Protein AF-A0A954EGT3-F1 (afdb_monomer_lite)

Radius of gyration: 18.57 Å; chains: 1; bounding box: 36×31×46 Å

Foldseek 3Di:
DDDDDPVVQPAQVSVLVVCVVVVRNVVDDRDADDVVSVGQQQPWDDDPNDIDRGNDDDPDDPPAPADPVRHGDPPD

Sequence (76 aa):
MSYRRVAAFKSTPDFRAYLETLGLSEVIDEEPLSADQGSPLAQPIAVQGFEVGNRWAVHPMEGWDGTLCGKPTAET

Secondary structure (DSSP, 8-state):
--PPPGGG--SHHHHHHHHHHTT-GGG--SSPPPTTTT-GGGS-EEETTEEESS---PPP-TT--B-TTSPBPS--

pLDDT: mean 88.42, std 11.36, range [52.84, 97.5]

Structure (mmCIF, N/CA/C/O backbone):
data_AF-A0A954EGT3-F1
#
_entry.id   AF-A0A954EGT3-F1
#
loop_
_atom_site.group_PDB
_atom_site.id
_atom_site.type_symbol
_atom_site.label_atom_id
_atom_site.label_alt_id
_atom_site.label_comp_id
_atom_site.label_asym_id
_atom_site.label_entity_id
_atom_site.label_seq_id
_atom_site.pdbx_PDB_ins_code
_atom_site.Cartn_x
_atom_site.Cartn_y
_atom_site.Cartn_z
_atom_site.occupancy
_atom_site.B_iso_or_equiv
_atom_site.auth_seq_id
_atom_site.auth_comp_id
_atom_site.auth_asym_id
_atom_site.auth_atom_id
_atom_site.pdbx_PDB_model_num
ATOM 1 N N . MET A 1 1 ? 7.540 -21.588 -18.806 1.00 63.69 1 MET A N 1
ATOM 2 C CA . MET A 1 1 ? 7.563 -20.126 -19.039 1.00 63.69 1 MET A CA 1
ATOM 3 C C . MET A 1 1 ? 8.468 -19.495 -17.994 1.00 63.69 1 MET A C 1
ATOM 5 O O . MET A 1 1 ? 8.444 -19.957 -16.861 1.00 63.69 1 MET A O 1
ATOM 9 N N . SER A 1 2 ? 9.296 -18.523 -18.374 1.00 88.06 2 SER A N 1
ATOM 10 C CA . SER A 1 2 ? 10.186 -17.805 -17.453 1.00 88.06 2 SER A CA 1
ATOM 11 C C . SER A 1 2 ? 9.714 -16.362 -17.355 1.00 88.06 2 SER A C 1
ATOM 13 O O . SER A 1 2 ? 9.523 -15.716 -18.385 1.00 88.06 2 SER A O 1
ATOM 15 N N . TYR A 1 3 ? 9.501 -15.880 -16.133 1.00 92.88 3 TYR A N 1
ATOM 16 C CA . TYR A 1 3 ? 9.110 -14.499 -15.877 1.00 92.88 3 TYR A CA 1
ATOM 17 C C . TYR A 1 3 ? 10.325 -13.669 -15.474 1.00 92.88 3 TYR A C 1
ATOM 19 O O . TYR A 1 3 ? 11.221 -14.138 -14.765 1.00 92.88 3 TYR A O 1
ATOM 27 N N . ARG A 1 4 ? 10.360 -12.412 -15.919 1.00 94.19 4 ARG A N 1
ATOM 28 C CA . ARG A 1 4 ? 11.416 -11.480 -15.520 1.00 94.19 4 ARG A CA 1
ATOM 29 C C . ARG A 1 4 ? 11.259 -11.147 -14.033 1.00 94.19 4 ARG A C 1
ATOM 31 O O . ARG A 1 4 ? 10.158 -10.895 -13.556 1.00 94.19 4 ARG A O 1
ATOM 38 N N . ARG A 1 5 ? 12.373 -11.134 -13.294 1.00 95.12 5 ARG A N 1
ATOM 39 C CA . ARG A 1 5 ? 12.381 -10.763 -11.869 1.00 95.12 5 ARG A CA 1
ATOM 40 C C . ARG A 1 5 ? 11.864 -9.335 -11.692 1.00 95.12 5 ARG A C 1
ATOM 42 O O . ARG A 1 5 ? 12.361 -8.438 -12.369 1.00 95.12 5 ARG A O 1
ATOM 49 N N . VAL A 1 6 ? 10.970 -9.119 -10.725 1.00 91.38 6 VAL A N 1
ATOM 50 C CA . VAL A 1 6 ? 10.358 -7.803 -10.448 1.00 91.38 6 VAL A CA 1
ATOM 51 C C . VAL A 1 6 ? 11.412 -6.708 -10.226 1.00 91.38 6 VAL A C 1
ATOM 53 O O . VAL A 1 6 ? 11.304 -5.625 -10.784 1.00 91.38 6 VAL A O 1
ATOM 56 N N . ALA A 1 7 ? 12.514 -7.019 -9.533 1.00 94.56 7 ALA A N 1
ATOM 57 C CA . ALA A 1 7 ? 13.619 -6.080 -9.281 1.00 94.56 7 ALA A CA 1
ATOM 58 C C . ALA A 1 7 ? 14.333 -5.543 -10.549 1.00 94.56 7 ALA A C 1
ATOM 60 O O . ALA A 1 7 ? 15.167 -4.632 -10.470 1.00 94.56 7 ALA A O 1
ATOM 61 N N . ALA A 1 8 ? 14.062 -6.132 -11.718 1.00 95.62 8 ALA A N 1
ATOM 62 C CA . ALA A 1 8 ? 14.624 -5.706 -12.992 1.00 95.62 8 ALA A CA 1
ATOM 63 C C . ALA A 1 8 ? 13.823 -4.580 -13.671 1.00 95.62 8 ALA A C 1
ATOM 65 O O . ALA A 1 8 ? 14.337 -4.031 -14.648 1.00 95.62 8 ALA A O 1
ATOM 66 N N . PHE A 1 9 ? 12.616 -4.254 -13.199 1.00 95.50 9 PHE A N 1
ATOM 67 C CA . PHE A 1 9 ? 11.845 -3.090 -13.643 1.00 95.50 9 PHE A CA 1
ATOM 68 C C . PHE A 1 9 ? 12.242 -1.881 -12.796 1.00 95.50 9 PHE A C 1
ATOM 70 O O . PHE A 1 9 ? 12.389 -2.002 -11.579 1.00 95.50 9 PHE A O 1
ATOM 77 N N . LYS A 1 10 ? 12.504 -0.739 -13.436 1.00 95.06 10 LYS A N 1
ATOM 78 C CA . LYS A 1 10 ? 12.992 0.472 -12.754 1.00 95.06 10 LYS A CA 1
ATOM 79 C C . LYS A 1 10 ? 11.923 1.545 -12.62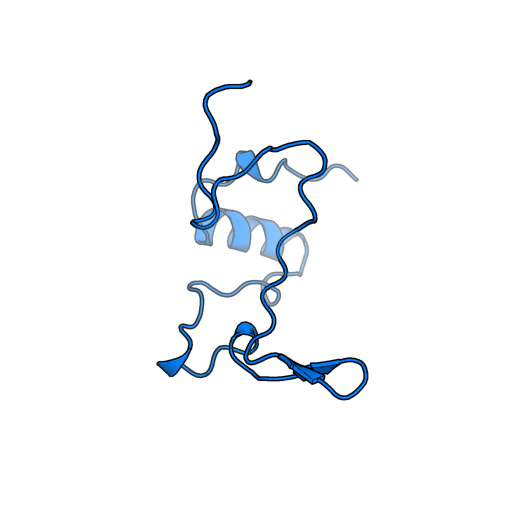0 1.00 95.06 10 LYS A C 1
ATOM 81 O O . LYS A 1 10 ? 12.116 2.493 -11.870 1.00 95.06 10 LYS A O 1
ATOM 86 N N . SER A 1 11 ? 10.808 1.366 -13.311 1.00 94.12 11 SER A N 1
ATOM 87 C CA . SER A 1 11 ? 9.682 2.281 -13.315 1.00 94.12 11 SER A CA 1
ATOM 88 C C . SER A 1 11 ? 8.380 1.522 -13.584 1.00 94.12 11 SER A C 1
ATOM 90 O O . SER A 1 11 ? 8.398 0.401 -14.108 1.00 94.12 11 SER A O 1
ATOM 92 N N . THR A 1 12 ? 7.247 2.134 -13.241 1.00 94.44 12 THR A N 1
ATOM 93 C CA . THR A 1 12 ? 5.916 1.600 -13.561 1.00 94.44 12 THR A CA 1
ATOM 94 C C . THR A 1 12 ? 5.713 1.413 -15.074 1.00 94.44 12 THR A C 1
ATOM 96 O O . THR A 1 12 ? 5.260 0.333 -15.461 1.00 94.44 12 THR A O 1
ATOM 99 N N . PRO A 1 13 ? 6.119 2.355 -15.957 1.00 94.44 13 PRO A N 1
ATOM 100 C CA . PRO A 1 13 ? 6.065 2.152 -17.408 1.00 94.44 13 PRO A CA 1
ATOM 101 C C . PRO A 1 13 ? 6.863 0.938 -17.904 1.00 94.44 13 PRO A C 1
ATOM 103 O O . PRO A 1 13 ? 6.351 0.178 -18.727 1.00 94.44 13 PRO A O 1
ATOM 106 N N . ASP A 1 14 ? 8.072 0.692 -17.374 1.00 94.62 14 ASP A N 1
ATOM 107 C CA . ASP A 1 14 ? 8.869 -0.489 -17.756 1.00 94.62 14 ASP A CA 1
ATOM 108 C C . ASP A 1 14 ? 8.129 -1.793 -17.445 1.00 94.62 14 ASP A C 1
ATOM 110 O O . ASP A 1 14 ? 8.212 -2.773 -18.193 1.00 94.62 14 ASP A O 1
ATOM 114 N N . PHE A 1 15 ? 7.433 -1.823 -16.307 1.00 95.31 15 PHE A N 1
ATOM 115 C CA . PHE A 1 15 ? 6.675 -2.992 -15.892 1.00 95.31 15 PHE A CA 1
ATOM 116 C C . PHE A 1 15 ? 5.380 -3.140 -16.702 1.00 95.31 15 PHE A C 1
ATOM 118 O O . PHE A 1 15 ? 5.079 -4.249 -17.146 1.00 95.31 15 PHE A O 1
ATOM 125 N N . ARG A 1 16 ? 4.671 -2.040 -16.992 1.00 95.31 16 ARG A N 1
ATOM 126 C CA . ARG A 1 16 ? 3.484 -2.036 -17.866 1.00 95.31 16 ARG A CA 1
ATOM 127 C C . ARG A 1 16 ? 3.810 -2.582 -19.257 1.00 95.31 16 ARG A C 1
ATOM 129 O O . ARG A 1 16 ? 3.123 -3.493 -19.709 1.00 95.31 16 ARG A O 1
ATOM 136 N N . ALA A 1 17 ? 4.896 -2.122 -19.880 1.00 94.88 17 ALA A N 1
ATOM 137 C CA . ALA A 1 17 ? 5.333 -2.616 -21.188 1.00 94.88 17 ALA A CA 1
ATOM 138 C C . ALA A 1 17 ? 5.608 -4.131 -21.176 1.00 94.88 17 ALA A C 1
ATOM 140 O O . ALA A 1 17 ? 5.313 -4.838 -22.135 1.00 94.88 17 ALA A O 1
ATOM 141 N N . TYR A 1 18 ? 6.134 -4.669 -20.071 1.00 95.69 18 TYR A N 1
ATOM 142 C CA . TYR A 1 18 ? 6.285 -6.116 -19.924 1.00 95.69 18 TYR A CA 1
ATOM 143 C C . TYR A 1 18 ? 4.936 -6.834 -19.794 1.00 95.69 18 TYR A C 1
ATOM 145 O O . TYR A 1 18 ? 4.734 -7.865 -20.436 1.00 95.69 18 TYR A O 1
ATOM 153 N N . LEU A 1 19 ? 4.002 -6.290 -19.013 1.00 95.38 19 LEU A N 1
ATOM 154 C CA . LEU A 1 19 ? 2.658 -6.850 -18.864 1.00 95.38 19 LEU A CA 1
ATOM 155 C C . LEU A 1 19 ? 1.864 -6.828 -20.179 1.00 95.38 19 LEU A C 1
ATOM 157 O O . LEU A 1 19 ? 1.114 -7.767 -20.436 1.00 95.38 19 LEU A O 1
ATOM 161 N N . GLU A 1 20 ? 2.073 -5.837 -21.048 1.00 95.56 20 GLU A N 1
ATOM 162 C CA . GLU A 1 20 ? 1.513 -5.815 -22.411 1.00 95.56 20 GLU A CA 1
ATOM 163 C C . GLU A 1 20 ? 1.936 -7.046 -23.220 1.00 95.56 20 GLU A C 1
ATOM 165 O O . GLU A 1 20 ? 1.094 -7.676 -23.858 1.00 95.56 20 GLU A O 1
ATOM 1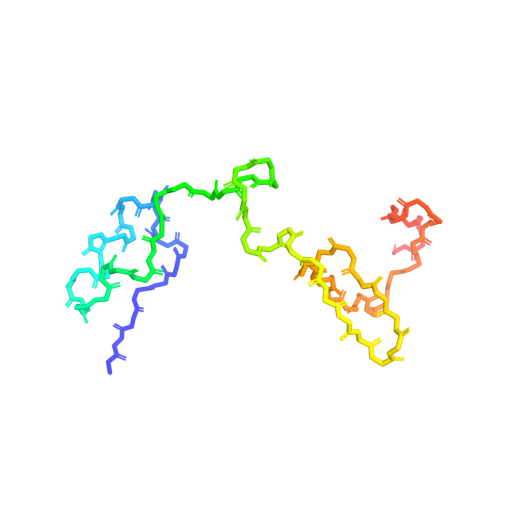70 N N . THR A 1 21 ? 3.205 -7.469 -23.125 1.00 95.12 21 THR A N 1
ATOM 171 C CA . THR A 1 21 ? 3.678 -8.697 -23.802 1.00 95.12 21 THR A CA 1
ATOM 172 C C . THR A 1 21 ? 3.002 -9.972 -23.291 1.00 95.12 21 THR A C 1
ATOM 174 O O . THR A 1 21 ? 3.023 -10.997 -23.971 1.00 95.12 21 THR A O 1
ATOM 177 N N . LEU A 1 22 ? 2.398 -9.909 -22.101 1.00 95.00 22 LEU A N 1
ATOM 178 C CA . LEU A 1 22 ? 1.649 -10.995 -21.474 1.00 95.00 22 LEU A CA 1
ATOM 179 C C . LEU A 1 22 ? 0.128 -10.855 -21.661 1.00 95.00 22 LEU A C 1
ATOM 181 O O . LEU A 1 22 ? -0.606 -11.744 -21.236 1.00 95.00 22 LEU A O 1
ATOM 185 N N . GLY A 1 23 ? -0.353 -9.763 -22.269 1.00 95.69 23 GLY A N 1
ATOM 186 C CA . GLY A 1 23 ? -1.782 -9.452 -22.375 1.00 95.69 23 GLY A CA 1
ATOM 187 C C . GLY A 1 23 ? -2.428 -9.039 -21.046 1.00 95.69 23 GLY A C 1
ATOM 188 O O . GLY A 1 23 ? -3.616 -9.271 -20.850 1.00 95.69 23 GLY A O 1
ATOM 189 N N . LEU A 1 24 ? -1.651 -8.471 -20.117 1.00 95.44 24 LEU A N 1
ATOM 190 C CA . LEU A 1 24 ? -2.064 -8.157 -18.741 1.00 95.44 24 LEU A CA 1
ATOM 191 C C . LEU A 1 24 ? -1.913 -6.670 -18.387 1.00 95.44 24 LEU A C 1
ATOM 193 O O . LEU A 1 24 ? -1.811 -6.322 -17.218 1.00 95.44 24 LEU A O 1
ATOM 197 N N . SER A 1 25 ? -1.851 -5.764 -19.358 1.00 90.94 25 SER A N 1
ATOM 198 C CA . SER A 1 25 ? -1.552 -4.347 -19.099 1.00 90.94 25 SER A CA 1
ATOM 199 C C . SER A 1 25 ? -2.592 -3.605 -18.249 1.00 90.94 25 SER A C 1
ATOM 201 O O . SER A 1 25 ? -2.260 -2.575 -17.667 1.00 90.94 25 SER A O 1
ATOM 203 N N . GLU A 1 26 ? -3.816 -4.127 -18.135 1.00 91.31 26 GLU A N 1
ATOM 204 C CA . GLU A 1 26 ? -4.895 -3.542 -17.324 1.00 91.31 26 GLU A CA 1
ATOM 205 C C . GLU A 1 26 ? -4.782 -3.845 -15.821 1.00 91.31 26 GLU A C 1
ATOM 207 O O . GLU A 1 26 ? -5.514 -3.270 -15.024 1.00 91.31 26 GLU A O 1
ATOM 212 N N . VAL A 1 27 ? -3.862 -4.721 -15.399 1.00 90.56 27 VAL A N 1
ATOM 213 C CA . VAL A 1 27 ? -3.726 -5.122 -13.980 1.00 90.56 27 VAL A CA 1
ATOM 214 C C . VAL A 1 27 ? -2.846 -4.179 -13.154 1.00 90.56 27 VAL A C 1
ATOM 216 O O . VAL A 1 27 ? -2.487 -4.504 -12.022 1.00 90.56 27 VAL A O 1
ATOM 219 N N . ILE A 1 28 ? -2.441 -3.044 -13.726 1.00 92.12 28 ILE A N 1
ATOM 220 C CA . ILE A 1 28 ? -1.540 -2.091 -13.086 1.00 92.12 28 ILE A CA 1
ATOM 221 C C . ILE A 1 28 ? -2.010 -0.653 -13.292 1.00 92.12 28 ILE A C 1
ATOM 223 O O . ILE A 1 28 ? -2.257 -0.209 -14.418 1.00 92.12 28 ILE A O 1
ATOM 227 N N . ASP A 1 29 ? -2.049 0.090 -12.193 1.00 90.88 29 ASP A N 1
ATOM 228 C CA . ASP A 1 29 ? -2.229 1.538 -12.178 1.00 90.88 29 ASP A CA 1
ATOM 229 C C . ASP A 1 29 ? -0.873 2.241 -12.316 1.00 90.88 29 ASP A C 1
ATOM 231 O O . ASP A 1 29 ? 0.164 1.706 -11.926 1.00 90.88 29 ASP A O 1
ATOM 235 N N . GLU A 1 30 ? -0.857 3.434 -12.909 1.00 90.00 30 GLU A N 1
ATOM 236 C CA . GLU A 1 30 ? 0.379 4.220 -13.035 1.00 90.00 30 GLU A CA 1
ATOM 237 C C . GLU A 1 30 ? 0.833 4.795 -11.689 1.00 90.00 30 GLU A C 1
ATOM 239 O O . GLU A 1 30 ? 2.016 4.733 -11.361 1.00 90.00 30 GLU A O 1
ATOM 244 N N . GLU A 1 31 ? -0.127 5.265 -10.893 1.00 92.38 31 GLU A N 1
ATOM 245 C CA . GLU A 1 31 ? 0.083 5.868 -9.581 1.00 92.38 31 GLU A CA 1
ATOM 246 C C . GLU A 1 31 ? -0.916 5.291 -8.567 1.00 92.38 31 GLU A C 1
ATOM 248 O O . GLU A 1 31 ? -2.072 5.031 -8.918 1.00 92.38 31 GLU A O 1
ATOM 253 N N . PRO A 1 32 ? -0.515 5.100 -7.299 1.00 92.31 32 PRO A N 1
ATOM 254 C CA . PRO A 1 32 ? -1.431 4.671 -6.255 1.00 92.31 32 PRO A CA 1
ATOM 255 C C . PRO A 1 32 ? -2.412 5.792 -5.882 1.00 92.31 32 PRO A C 1
ATOM 257 O O . PRO A 1 32 ? -2.054 6.967 -5.817 1.00 92.31 32 PRO A O 1
ATOM 260 N N . LEU A 1 33 ? -3.645 5.417 -5.543 1.00 95.00 33 LEU A N 1
ATOM 261 C CA . LEU A 1 33 ? -4.624 6.346 -4.977 1.00 95.00 33 LEU A CA 1
ATOM 262 C C . LEU A 1 33 ? -4.345 6.587 -3.487 1.00 95.00 33 LEU A C 1
ATOM 264 O O . LEU A 1 33 ? -4.150 5.637 -2.718 1.00 95.00 33 LEU A O 1
ATOM 268 N N . SER A 1 34 ? -4.408 7.847 -3.061 1.00 95.56 34 SER A N 1
ATOM 269 C CA . SER A 1 34 ? -4.486 8.216 -1.646 1.00 95.56 34 SER A CA 1
ATOM 270 C C . SER A 1 34 ? -5.870 7.904 -1.053 1.00 95.56 34 SER A C 1
ATOM 272 O O . SER A 1 34 ? -6.828 7.595 -1.768 1.00 95.56 34 SER A O 1
ATOM 274 N N . ALA A 1 35 ? -5.998 8.000 0.275 1.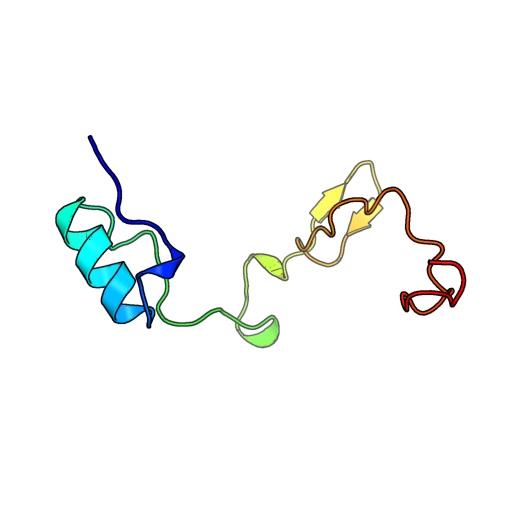00 94.88 35 ALA A N 1
ATOM 275 C CA . ALA A 1 35 ? -7.292 7.857 0.942 1.00 94.88 35 ALA A CA 1
ATOM 276 C C . ALA A 1 35 ? -8.309 8.905 0.450 1.00 94.88 35 ALA A C 1
ATOM 278 O O . ALA A 1 35 ? -9.429 8.541 0.098 1.00 94.88 35 ALA A O 1
ATOM 279 N N . ASP A 1 36 ? -7.892 10.170 0.325 1.00 96.56 36 ASP A N 1
ATOM 280 C CA . ASP A 1 36 ? -8.741 11.272 -0.157 1.00 96.56 36 ASP A CA 1
ATOM 281 C C . ASP A 1 36 ? -9.155 11.097 -1.626 1.00 96.56 36 ASP A C 1
ATOM 283 O O . ASP A 1 36 ? -10.204 11.580 -2.046 1.00 96.56 36 ASP A O 1
ATOM 287 N N . GLN A 1 37 ? -8.355 10.369 -2.410 1.00 96.88 37 GLN A N 1
ATOM 288 C CA . GLN A 1 37 ? -8.671 10.004 -3.793 1.00 96.88 37 GLN A CA 1
ATOM 289 C C . GLN A 1 37 ? -9.587 8.772 -3.899 1.00 96.88 37 GLN A C 1
ATOM 291 O O . GLN A 1 37 ? -9.872 8.316 -5.005 1.00 96.88 37 GLN A O 1
ATOM 296 N N . GLY A 1 38 ? -10.059 8.220 -2.776 1.00 95.50 38 GLY A N 1
ATOM 297 C CA . GLY A 1 38 ? -10.979 7.083 -2.764 1.00 95.50 38 GLY A CA 1
ATOM 298 C C . GLY A 1 38 ? -10.298 5.729 -2.962 1.00 95.50 38 GLY A C 1
ATOM 299 O O . GLY A 1 38 ? -10.904 4.818 -3.527 1.00 95.50 38 GLY A O 1
ATOM 300 N N . SER A 1 39 ? -9.052 5.576 -2.498 1.00 96.44 39 SER A N 1
ATOM 301 C CA . SER A 1 39 ? -8.338 4.297 -2.554 1.00 96.44 39 SER A CA 1
ATOM 302 C C . SER A 1 39 ? -9.172 3.139 -1.983 1.00 96.44 39 SER A C 1
ATOM 304 O O . SER A 1 39 ? -9.629 3.221 -0.838 1.00 96.44 39 SER A O 1
ATOM 306 N N . PRO A 1 40 ? -9.313 2.009 -2.703 1.00 94.75 40 PRO A N 1
ATOM 307 C CA . PRO A 1 40 ? -9.969 0.815 -2.170 1.00 94.75 40 PRO A CA 1
ATOM 308 C C . PRO A 1 40 ? -9.316 0.289 -0.885 1.00 94.75 40 PRO A C 1
ATOM 310 O O . PRO A 1 40 ? -9.985 -0.337 -0.063 1.00 94.75 40 PRO A O 1
ATOM 313 N N . LEU A 1 41 ? -8.019 0.562 -0.690 1.00 96.00 41 LEU A N 1
ATOM 314 C CA . LEU A 1 41 ? -7.283 0.185 0.518 1.00 96.00 41 LEU A CA 1
ATOM 315 C C . LEU A 1 41 ? -7.635 1.056 1.730 1.00 96.00 41 LEU A C 1
ATOM 317 O O . LEU A 1 41 ? -7.393 0.639 2.858 1.00 96.00 41 LEU A O 1
ATOM 321 N N . ALA A 1 42 ? -8.228 2.233 1.524 1.00 97.25 42 ALA A N 1
ATOM 322 C CA . ALA A 1 42 ? -8.716 3.095 2.598 1.00 97.25 42 ALA A CA 1
ATOM 323 C C . ALA A 1 42 ? -10.154 2.762 3.033 1.00 97.25 42 ALA A C 1
ATOM 325 O O . ALA A 1 42 ? -10.653 3.346 3.988 1.00 97.25 42 ALA A O 1
ATOM 326 N N . GLN A 1 43 ? -10.838 1.835 2.352 1.00 96.88 43 GLN A N 1
ATOM 327 C CA . GLN A 1 43 ? -12.205 1.464 2.714 1.00 96.88 43 GLN A CA 1
ATOM 328 C C . GLN A 1 43 ? -12.229 0.635 4.006 1.00 96.88 43 GLN A C 1
ATOM 330 O O . GLN A 1 43 ? -11.464 -0.332 4.110 1.00 96.88 43 GLN A O 1
ATOM 335 N N . PRO A 1 44 ? -13.139 0.929 4.952 1.00 96.94 44 PRO A N 1
ATOM 336 C CA . PRO A 1 44 ? -13.280 0.124 6.153 1.00 96.94 44 PRO A CA 1
ATOM 337 C C . PRO A 1 44 ? -13.766 -1.297 5.831 1.00 96.94 44 PRO A C 1
ATOM 339 O O . PRO A 1 44 ? -14.360 -1.562 4.777 1.00 96.94 44 PRO A O 1
ATOM 342 N N . ILE A 1 45 ? -13.501 -2.226 6.748 1.00 97.06 45 ILE A N 1
ATOM 343 C CA . ILE A 1 45 ? -13.962 -3.615 6.675 1.00 97.06 45 ILE A CA 1
ATOM 344 C C . ILE A 1 45 ? -14.335 -4.132 8.068 1.00 97.06 45 ILE A C 1
ATOM 346 O O . ILE A 1 45 ? -13.625 -3.902 9.045 1.00 97.06 45 ILE A O 1
ATOM 350 N N . ALA A 1 46 ? -15.452 -4.857 8.159 1.00 97.50 46 ALA A N 1
ATOM 351 C CA . ALA A 1 46 ? -15.853 -5.544 9.381 1.00 97.50 46 ALA A CA 1
ATOM 352 C C . ALA A 1 46 ? -15.157 -6.910 9.475 1.00 97.50 46 ALA A C 1
ATOM 354 O O . ALA A 1 46 ? -15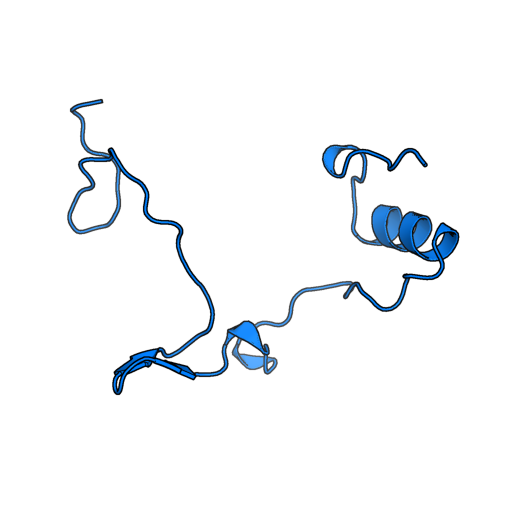.314 -7.762 8.598 1.00 97.50 46 ALA A O 1
ATOM 355 N N . VAL A 1 47 ? -14.418 -7.136 10.558 1.00 95.62 47 VAL A N 1
ATOM 356 C CA . VAL A 1 47 ? -13.697 -8.380 10.845 1.00 95.62 47 VAL A CA 1
ATOM 357 C C . VAL A 1 47 ? -14.130 -8.879 12.217 1.00 95.62 47 VAL A C 1
ATOM 359 O O . VAL A 1 47 ? -13.846 -8.250 13.227 1.00 95.62 47 VAL A O 1
ATOM 362 N N . GLN A 1 48 ? -14.840 -10.010 12.263 1.00 95.12 48 GLN A N 1
ATOM 363 C CA . GLN A 1 48 ? -15.290 -10.644 13.516 1.00 95.12 48 GLN A CA 1
ATOM 364 C C . GLN A 1 48 ? -16.016 -9.689 14.493 1.00 95.12 48 GLN A C 1
ATOM 366 O O . GLN A 1 48 ? -15.843 -9.773 15.704 1.00 95.12 48 GLN A O 1
ATOM 371 N N . GLY A 1 49 ? -16.834 -8.765 13.975 1.00 96.19 49 GLY A N 1
ATOM 372 C CA . GLY A 1 49 ? -17.574 -7.792 14.792 1.00 96.19 49 GLY A CA 1
ATOM 373 C C . GLY A 1 49 ? -16.779 -6.542 15.194 1.00 96.19 49 GLY A C 1
ATOM 374 O O . GLY A 1 49 ? -17.330 -5.679 15.871 1.00 96.19 49 GLY A O 1
ATOM 375 N N . PHE A 1 50 ? -15.525 -6.417 14.756 1.00 95.81 50 PHE A N 1
ATOM 376 C CA . PHE A 1 50 ? -14.702 -5.217 14.897 1.00 95.81 50 PHE A CA 1
ATOM 377 C C . PHE A 1 50 ? -14.558 -4.495 13.550 1.00 95.81 50 PHE A C 1
ATOM 379 O O . PHE A 1 50 ? -14.347 -5.136 12.520 1.00 95.81 50 PHE A O 1
ATOM 386 N N . GLU A 1 51 ? -14.663 -3.166 13.540 1.00 97.25 51 GLU A N 1
ATOM 387 C CA . GLU A 1 51 ? -14.454 -2.358 12.334 1.00 97.25 51 GLU A CA 1
ATOM 388 C C . GLU A 1 51 ? -12.982 -1.947 12.208 1.00 97.25 51 GLU A C 1
ATOM 390 O O . GLU A 1 51 ? -12.449 -1.219 13.046 1.00 97.25 51 GLU A O 1
ATOM 395 N N . VAL A 1 52 ? -12.324 -2.398 11.140 1.00 96.88 52 VAL A N 1
ATOM 396 C CA . VAL A 1 52 ? -10.980 -1.949 10.765 1.00 96.88 52 VAL A CA 1
ATOM 397 C C . VAL A 1 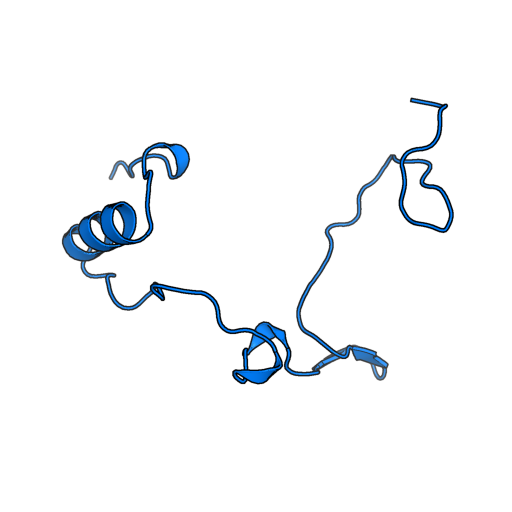52 ? -11.125 -0.797 9.775 1.00 96.88 52 VAL A C 1
ATOM 399 O O . VAL A 1 52 ? -11.744 -0.958 8.726 1.00 96.88 52 VAL A O 1
ATOM 402 N N . GLY A 1 53 ? -10.541 0.362 10.087 1.00 96.44 53 GLY A N 1
ATOM 403 C CA . GLY A 1 53 ? -10.721 1.592 9.302 1.00 96.44 53 GLY A CA 1
ATOM 404 C C . GLY A 1 53 ? -10.029 1.625 7.932 1.00 96.44 53 GLY A C 1
ATOM 405 O O . GLY A 1 53 ? -10.177 2.601 7.209 1.00 96.44 53 GLY A O 1
ATOM 406 N N . ASN A 1 54 ? -9.244 0.605 7.579 1.00 96.25 54 ASN A N 1
ATOM 407 C CA . ASN A 1 54 ? -8.589 0.457 6.279 1.00 96.25 54 ASN A CA 1
ATOM 408 C C . ASN A 1 54 ? -8.259 -1.026 6.017 1.00 96.25 54 ASN A C 1
ATOM 410 O O . ASN A 1 54 ? -8.511 -1.886 6.861 1.00 96.25 54 ASN A O 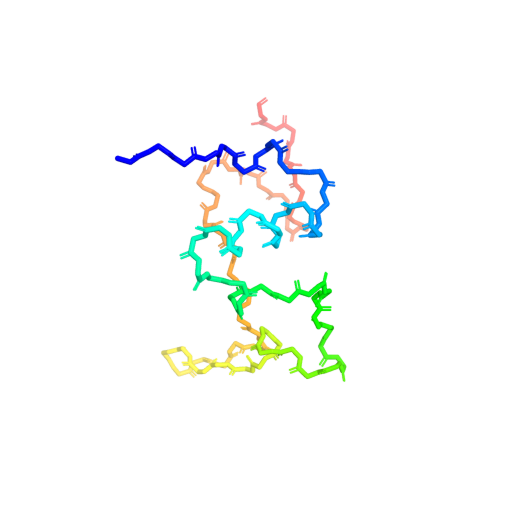1
ATOM 414 N N . ARG A 1 55 ? -7.691 -1.334 4.849 1.00 96.31 55 ARG A N 1
ATOM 415 C CA . ARG A 1 55 ? -7.334 -2.702 4.430 1.00 96.31 55 ARG A CA 1
ATOM 416 C C . ARG A 1 55 ? -5.829 -2.963 4.426 1.00 96.31 55 ARG A C 1
ATOM 418 O O . ARG A 1 55 ? -5.377 -3.908 3.782 1.00 96.31 55 ARG A O 1
ATOM 425 N N . TRP A 1 56 ? -5.048 -2.141 5.124 1.00 93.12 56 TRP A N 1
ATOM 426 C CA . TRP A 1 56 ? -3.628 -2.401 5.327 1.00 93.12 56 TRP A CA 1
ATOM 427 C C . TRP A 1 56 ? -3.448 -3.434 6.436 1.00 93.12 56 TRP A C 1
ATOM 429 O O . TRP A 1 56 ? -3.922 -3.258 7.556 1.00 93.12 56 TRP A O 1
ATOM 439 N N . ALA A 1 57 ? -2.735 -4.512 6.122 1.00 91.19 57 ALA A N 1
ATOM 440 C CA . ALA A 1 57 ? -2.361 -5.538 7.081 1.00 91.19 57 ALA A CA 1
ATOM 441 C C . ALA A 1 57 ? -0.842 -5.537 7.249 1.00 91.19 57 ALA A C 1
ATOM 443 O O . ALA A 1 57 ? -0.097 -5.586 6.271 1.00 91.19 57 ALA A O 1
ATOM 444 N N . VAL A 1 58 ? -0.386 -5.493 8.497 1.00 85.31 58 VAL A N 1
ATOM 445 C CA . VAL A 1 58 ? 1.028 -5.666 8.833 1.00 85.31 58 VAL A CA 1
ATOM 446 C C . VAL A 1 58 ? 1.235 -7.136 9.168 1.00 85.31 58 VAL A C 1
ATOM 448 O O . VAL A 1 58 ? 0.514 -7.687 10.000 1.00 85.31 58 VAL A O 1
ATOM 451 N N . HIS A 1 59 ? 2.190 -7.787 8.501 1.00 79.38 59 HIS A N 1
ATOM 452 C CA . HIS A 1 59 ? 2.535 -9.169 8.824 1.00 79.38 59 HIS A CA 1
ATOM 453 C C . HIS A 1 59 ? 2.990 -9.269 10.286 1.00 79.38 59 HIS A C 1
ATOM 455 O O . HIS A 1 59 ? 3.723 -8.389 10.745 1.00 79.38 59 HIS A O 1
ATOM 461 N N . PRO A 1 60 ? 2.580 -10.318 11.023 1.00 76.75 60 PRO A N 1
ATOM 462 C CA . PRO A 1 60 ? 3.092 -10.539 12.364 1.00 76.75 60 PRO A CA 1
ATOM 463 C C . PRO A 1 60 ? 4.609 -10.710 12.276 1.00 76.75 60 PRO A C 1
ATOM 465 O O . PRO A 1 60 ? 5.108 -11.616 11.611 1.00 76.75 60 PRO A O 1
ATOM 468 N N . MET A 1 61 ? 5.336 -9.804 12.920 1.00 67.38 61 MET A N 1
ATOM 469 C CA . MET A 1 61 ? 6.783 -9.891 13.048 1.00 67.38 61 MET A CA 1
ATOM 470 C C . MET A 1 61 ? 7.070 -10.694 14.315 1.00 67.38 61 MET A C 1
ATOM 472 O O . MET A 1 61 ? 7.087 -10.145 15.415 1.00 67.38 61 MET A O 1
ATOM 476 N N . GLU A 1 62 ? 7.215 -12.009 14.178 1.00 64.06 62 GLU A N 1
ATOM 477 C CA . GLU A 1 62 ? 7.653 -12.856 15.287 1.00 64.06 62 GLU A CA 1
ATOM 478 C C . GLU A 1 62 ? 9.135 -12.559 15.568 1.00 64.06 62 GLU A C 1
ATOM 480 O O . GLU A 1 62 ? 9.976 -12.699 14.680 1.00 64.06 62 GLU A O 1
ATOM 485 N N . GLY A 1 63 ? 9.452 -12.099 16.783 1.00 63.12 63 GLY A N 1
ATOM 486 C CA . GLY A 1 63 ? 10.838 -11.940 17.239 1.00 63.12 63 GLY A CA 1
ATOM 487 C C . GLY A 1 63 ? 11.399 -10.518 17.320 1.00 63.12 63 GLY A C 1
ATOM 488 O O . GLY A 1 63 ? 12.613 -10.379 17.413 1.00 63.12 63 GLY A O 1
ATOM 489 N N . TRP A 1 64 ? 10.575 -9.466 17.321 1.00 59.47 64 TRP A N 1
ATOM 490 C CA . TRP A 1 64 ? 11.045 -8.136 17.724 1.00 59.47 64 TRP A CA 1
ATOM 491 C C . TRP A 1 64 ? 10.405 -7.707 19.034 1.00 59.47 64 TRP A C 1
ATOM 493 O O . TRP A 1 64 ? 9.216 -7.388 19.078 1.00 59.47 64 TRP A O 1
ATOM 503 N N . ASP A 1 65 ? 11.231 -7.628 20.078 1.00 67.44 65 ASP A N 1
ATOM 504 C CA . ASP A 1 65 ? 10.965 -6.792 21.240 1.00 67.44 65 ASP A CA 1
ATOM 505 C C . ASP A 1 65 ? 10.906 -5.347 20.739 1.00 67.44 65 ASP A C 1
ATOM 507 O O . ASP A 1 65 ? 11.907 -4.644 20.608 1.00 67.44 65 ASP A O 1
ATOM 511 N N . GLY A 1 66 ? 9.717 -4.943 20.309 1.00 71.69 66 GLY A N 1
ATOM 512 C CA . GLY A 1 66 ? 9.418 -3.597 19.867 1.00 71.69 66 GLY A CA 1
ATOM 513 C C . GLY A 1 66 ? 9.042 -2.734 21.062 1.00 71.69 66 GLY A C 1
ATOM 514 O O . GLY A 1 66 ? 8.350 -3.165 21.982 1.00 71.69 66 GLY A O 1
ATOM 515 N N . THR A 1 67 ? 9.458 -1.474 21.046 1.00 78.38 67 THR A N 1
ATOM 516 C CA . THR A 1 67 ? 8.900 -0.471 21.962 1.00 78.38 67 THR A CA 1
ATOM 517 C C . THR A 1 67 ? 7.395 -0.298 21.709 1.00 78.38 67 THR A C 1
ATOM 519 O O . THR A 1 67 ? 6.907 -0.585 20.617 1.00 78.38 67 THR A O 1
ATOM 522 N N . LEU A 1 68 ? 6.658 0.280 22.668 1.00 76.88 68 LEU A N 1
ATOM 523 C CA . LEU A 1 68 ? 5.233 0.629 22.495 1.00 76.88 68 LEU A CA 1
ATOM 524 C C . LEU A 1 68 ? 4.961 1.544 21.284 1.00 76.88 68 LEU A C 1
ATOM 526 O O . LEU A 1 68 ? 3.832 1.633 20.814 1.00 76.88 68 LEU A O 1
ATOM 530 N N . CYS A 1 69 ? 5.994 2.210 20.766 1.00 77.19 69 CYS A N 1
ATOM 531 C CA . CYS A 1 69 ? 5.929 3.053 19.575 1.00 77.19 69 CYS A CA 1
ATOM 532 C C . CYS A 1 69 ? 6.327 2.314 18.282 1.00 77.19 69 CYS A C 1
ATOM 534 O O . CYS A 1 69 ? 6.563 2.967 17.267 1.00 77.19 69 CYS A O 1
ATOM 536 N N . GLY A 1 70 ? 6.485 0.986 18.314 1.00 67.94 70 GLY A N 1
ATOM 537 C CA . GLY A 1 70 ? 6.834 0.165 17.150 1.00 67.94 70 GLY A CA 1
ATOM 538 C C . GLY A 1 70 ? 8.289 0.281 16.678 1.00 67.94 70 GLY A C 1
ATOM 539 O O . GLY A 1 70 ? 8.600 -0.133 15.565 1.00 67.94 70 GLY A O 1
ATOM 540 N N . LYS A 1 71 ? 9.192 0.857 17.485 1.00 75.88 71 LYS A N 1
ATOM 541 C CA . LYS A 1 71 ? 10.640 0.905 17.182 1.00 75.88 71 LYS A CA 1
ATOM 542 C C . LYS A 1 71 ? 11.359 -0.354 17.684 1.00 75.88 71 LYS A C 1
ATOM 544 O O . LYS A 1 71 ? 10.929 -0.861 18.721 1.00 75.88 71 LYS A O 1
ATOM 549 N N . PRO A 1 72 ? 12.474 -0.785 17.060 1.00 76.06 72 PRO A N 1
ATOM 550 C CA . PRO A 1 72 ? 13.336 -1.834 17.612 1.00 76.06 72 PRO A CA 1
ATOM 551 C C . PRO A 1 72 ? 13.826 -1.471 19.024 1.00 76.06 72 PRO A C 1
ATOM 553 O O . PRO A 1 72 ? 14.126 -0.300 19.281 1.00 76.06 72 PRO A O 1
ATOM 556 N N . THR A 1 73 ? 13.909 -2.442 19.937 1.00 76.25 73 THR A N 1
ATOM 557 C CA . THR A 1 73 ? 14.659 -2.289 21.198 1.00 76.25 73 THR A CA 1
ATOM 558 C C . THR A 1 73 ? 16.144 -2.597 20.984 1.00 76.25 73 THR A C 1
ATOM 560 O O . THR A 1 73 ? 16.555 -3.018 19.905 1.00 76.25 73 THR A O 1
ATOM 563 N N . ALA A 1 74 ? 16.969 -2.328 21.998 1.00 76.25 74 ALA A N 1
ATOM 564 C CA . ALA A 1 74 ? 18.414 -2.551 21.940 1.00 76.25 74 ALA A CA 1
ATOM 565 C C . ALA A 1 74 ? 18.825 -4.028 22.108 1.00 76.25 74 ALA A C 1
ATOM 567 O O . ALA A 1 74 ? 20.005 -4.329 21.965 1.00 76.25 74 ALA A O 1
ATOM 568 N N . GLU A 1 75 ? 17.889 -4.928 22.422 1.00 63.03 75 GLU A N 1
ATOM 569 C CA . GLU A 1 75 ? 18.161 -6.345 22.717 1.00 63.03 75 GLU A CA 1
ATOM 570 C C . GLU A 1 75 ? 18.096 -7.236 21.463 1.00 63.03 75 GLU A C 1
ATOM 572 O O . GLU A 1 75 ? 17.543 -8.332 21.483 1.00 63.03 75 GLU A O 1
ATOM 577 N N . THR A 1 76 ? 18.661 -6.750 20.353 1.00 52.84 76 THR A N 1
ATOM 578 C CA . THR A 1 76 ? 18.900 -7.544 19.132 1.00 52.84 76 THR A CA 1
ATOM 579 C C . THR A 1 76 ? 20.255 -8.224 19.150 1.00 52.84 76 THR A C 1
ATOM 581 O O . THR A 1 76 ? 21.248 -7.493 19.382 1.00 52.84 76 THR A O 1
#